Protein AF-A0A7R9EJQ4-F1 (afdb_monomer_lite)

InterPro domains:
  IPR051341 Zyg-11-related ubiquitin ligase adapter protein [PTHR12904] (2-70)
  IPR055142 Protein zer-1 homolog-like, C-terminal domain [PF22964] (2-89)

Secondary structure (DSSP, 8-state):
-HHHHTPPPPSS-----S-SGGGHHHHT-TT-HHHHHHHHHHHHHHHHH-HHHHHHHHHHTTHHHHHHHHHH-TTS-HHHHHHHHHHHHHHHHHHHHT--

pLDDT: mean 89.01, std 12.28, range [48.0, 98.25]

Foldseek 3Di:
DVVLVPDDQDPDDPDDDPALVVLLVQLVPPPCLVSLSNSLSVLLNCCVVCVPPRLVRCVVVVVLVSLVVLLPDPVHDPSSNVSSVVSNVSSVVVVVVVVD

Sequence (100 aa):
GEAVLSWQTPEGEMVAYRSFHPFFPLLTCHGAFQVQLWAVWAIQHVCTKNVKRYCPMLLKEQGNILLEKLYTDQEVDSNVRTICGGILRVLSAERVDLTL

Radius of gyration: 13.02 Å; chains: 1; bounding box: 40×23×34 Å

Structure (mmCIF, N/CA/C/O backbone):
data_AF-A0A7R9EJQ4-F1
#
_entry.id   AF-A0A7R9EJQ4-F1
#
loop_
_atom_site.group_PDB
_atom_site.id
_atom_site.type_symbol
_atom_site.label_atom_id
_atom_site.label_alt_id
_atom_site.label_comp_id
_atom_site.label_asym_id
_atom_site.label_entity_id
_atom_site.label_seq_id
_atom_site.pdbx_PDB_ins_code
_atom_site.Cartn_x
_atom_site.Cartn_y
_atom_site.Cartn_z
_atom_site.occupancy
_atom_site.B_iso_or_equiv
_atom_site.auth_seq_id
_atom_site.auth_comp_id
_atom_site.auth_asym_id
_atom_site.auth_atom_id
_atom_site.pdbx_PDB_model_num
ATOM 1 N N . GLY A 1 1 ? -17.047 -4.308 4.834 1.00 64.12 1 GLY A N 1
ATOM 2 C CA . GLY A 1 1 ? -15.714 -4.777 4.413 1.00 64.12 1 GLY A CA 1
ATOM 3 C C . GLY A 1 1 ? -15.776 -6.117 3.707 1.00 64.12 1 GLY A C 1
ATOM 4 O O . GLY A 1 1 ? -15.037 -6.296 2.753 1.00 64.12 1 GLY A O 1
ATOM 5 N N . GLU A 1 2 ? -16.667 -7.021 4.130 1.00 75.25 2 GLU A N 1
ATOM 6 C CA . GLU A 1 2 ? -16.765 -8.401 3.618 1.00 75.25 2 GLU A CA 1
ATOM 7 C C . GLU A 1 2 ? -16.744 -8.520 2.091 1.00 75.25 2 GLU A C 1
ATOM 9 O O . GLU A 1 2 ? -15.986 -9.325 1.562 1.00 75.25 2 GLU A O 1
ATOM 14 N N . ALA A 1 3 ? -17.476 -7.659 1.375 1.00 79.62 3 ALA A N 1
ATOM 15 C CA . ALA A 1 3 ? -17.458 -7.650 -0.088 1.00 79.62 3 ALA A CA 1
ATOM 16 C C . ALA A 1 3 ? -16.036 -7.495 -0.661 1.00 79.62 3 ALA A C 1
ATOM 18 O O . ALA A 1 3 ? -15.639 -8.294 -1.501 1.00 79.62 3 ALA A O 1
ATOM 19 N N . VAL A 1 4 ? -15.244 -6.541 -0.159 1.00 71.00 4 VAL A N 1
ATOM 20 C CA . VAL A 1 4 ? -13.861 -6.303 -0.617 1.00 71.00 4 VAL A CA 1
ATOM 21 C C . VAL A 1 4 ? -12.963 -7.504 -0.317 1.00 71.00 4 VAL A C 1
ATOM 23 O O . VAL A 1 4 ? -12.143 -7.883 -1.146 1.00 71.00 4 VAL A O 1
ATOM 26 N N . LEU A 1 5 ? -13.145 -8.142 0.843 1.00 75.94 5 LEU A N 1
ATOM 27 C CA . LEU A 1 5 ? -12.376 -9.334 1.221 1.00 75.94 5 LEU A CA 1
ATOM 28 C C . LEU A 1 5 ? -12.706 -10.554 0.347 1.00 75.94 5 LEU A C 1
ATOM 30 O O . LEU A 1 5 ? -11.874 -11.444 0.207 1.00 75.94 5 LEU A O 1
ATOM 34 N N . SER A 1 6 ? -13.900 -10.591 -0.248 1.00 79.25 6 SER A N 1
ATOM 35 C CA . SER A 1 6 ? -14.352 -11.677 -1.128 1.00 79.25 6 SER A CA 1
ATOM 36 C C . SER A 1 6 ? -13.969 -11.503 -2.604 1.00 79.25 6 SER A C 1
ATOM 38 O O . SER A 1 6 ? -14.244 -12.388 -3.416 1.00 79.25 6 SER A O 1
ATOM 40 N N . TRP A 1 7 ? -13.361 -10.374 -2.986 1.00 79.19 7 TRP A N 1
ATOM 41 C CA . TRP A 1 7 ? -13.038 -10.100 -4.385 1.00 79.19 7 TRP A CA 1
ATOM 42 C C . TRP A 1 7 ? -11.920 -11.004 -4.903 1.00 79.19 7 TRP A C 1
ATOM 44 O O . TRP A 1 7 ? -10.809 -11.022 -4.371 1.00 79.19 7 TRP A O 1
ATOM 54 N N . GLN A 1 8 ? -12.204 -11.720 -5.992 1.00 75.19 8 GLN A N 1
ATOM 55 C CA . GLN A 1 8 ? -11.182 -12.438 -6.744 1.00 75.19 8 GLN A CA 1
ATOM 56 C C . GLN A 1 8 ? -10.374 -11.476 -7.611 1.00 75.19 8 GLN A C 1
ATOM 58 O O . GLN A 1 8 ? -10.895 -10.492 -8.133 1.00 75.19 8 GLN A O 1
ATOM 63 N N . THR A 1 9 ? -9.092 -11.783 -7.785 1.00 67.38 9 THR A N 1
ATOM 64 C CA . THR A 1 9 ? -8.195 -11.025 -8.656 1.00 67.38 9 THR A CA 1
ATOM 65 C C . THR A 1 9 ? -8.594 -11.234 -10.122 1.00 67.38 9 THR A C 1
ATOM 67 O O . THR A 1 9 ? -8.501 -12.364 -10.600 1.00 67.38 9 THR A O 1
ATOM 70 N N . PRO A 1 10 ? -8.980 -10.184 -10.869 1.00 68.19 10 PRO A N 1
ATOM 71 C CA . PRO A 1 10 ? -9.298 -10.322 -12.287 1.00 68.19 10 PRO A CA 1
ATOM 72 C C . PRO A 1 10 ? -8.083 -10.772 -13.117 1.00 68.19 10 PRO A C 1
ATOM 74 O O . PRO A 1 10 ? -6.923 -10.490 -12.782 1.00 68.19 10 PRO A O 1
ATOM 77 N N . GLU A 1 11 ? -8.344 -11.490 -14.213 1.00 65.06 11 GLU A N 1
ATOM 78 C CA . GLU A 1 11 ? -7.300 -12.033 -15.094 1.00 65.06 11 GLU A CA 1
ATOM 79 C C . GLU A 1 11 ? -6.612 -10.946 -15.939 1.00 65.06 11 GLU A C 1
ATOM 81 O O . GLU A 1 11 ? -5.391 -10.991 -16.089 1.00 65.06 11 GLU A O 1
ATOM 86 N N . GLY A 1 12 ? -7.353 -9.934 -16.411 1.00 62.66 12 GLY A N 1
ATOM 87 C CA . GLY A 1 12 ? -6.841 -8.834 -17.245 1.00 62.66 12 GLY A CA 1
ATOM 88 C C . GLY A 1 12 ? -6.531 -7.529 -16.494 1.00 62.66 12 GLY A C 1
ATOM 89 O O . GLY A 1 12 ? -7.002 -7.306 -15.378 1.00 62.66 12 GLY A O 1
ATOM 90 N N . GLU A 1 13 ? -5.758 -6.635 -17.126 1.00 63.75 13 GLU A N 1
ATOM 91 C CA . GLU A 1 13 ? -5.521 -5.272 -16.623 1.00 63.75 13 GLU A CA 1
ATOM 92 C C . GLU A 1 13 ? -6.803 -4.442 -16.790 1.00 63.75 13 GLU A C 1
ATOM 94 O O . GLU A 1 13 ? -7.131 -3.989 -17.883 1.00 63.75 13 GLU A O 1
ATOM 99 N N . MET A 1 14 ? -7.561 -4.267 -15.705 1.00 64.62 14 MET A N 1
ATOM 100 C CA . MET A 1 14 ? -8.810 -3.492 -15.741 1.00 64.62 14 MET A CA 1
ATOM 101 C C . MET A 1 14 ? -8.585 -1.986 -15.564 1.00 64.62 14 MET A C 1
ATOM 103 O O . MET A 1 14 ? -9.461 -1.188 -15.889 1.00 64.62 14 MET A O 1
ATOM 107 N N . VAL A 1 15 ? -7.429 -1.584 -15.026 1.00 69.94 15 VAL A N 1
ATOM 108 C CA . VAL A 1 15 ? -7.101 -0.192 -14.702 1.00 69.94 15 VAL A CA 1
ATOM 109 C C . VAL A 1 15 ? -5.598 0.038 -14.834 1.00 69.94 15 VAL A C 1
ATOM 111 O O . VAL A 1 15 ? -4.806 -0.762 -14.346 1.00 69.94 15 VAL A O 1
ATOM 114 N N . ALA A 1 16 ? -5.216 1.176 -15.423 1.00 82.25 16 ALA A N 1
ATOM 115 C CA . ALA A 1 16 ? -3.834 1.637 -15.467 1.00 82.25 16 ALA A CA 1
ATOM 116 C C . ALA A 1 16 ? -3.659 2.933 -14.664 1.00 82.25 16 ALA A C 1
ATOM 118 O O . ALA A 1 16 ? -4.051 4.013 -15.118 1.00 82.25 16 ALA A O 1
ATOM 119 N N . TYR A 1 17 ? -3.044 2.852 -13.481 1.00 88.94 17 TYR A N 1
ATOM 120 C CA . TYR A 1 17 ? -2.767 4.054 -12.694 1.00 88.94 17 TYR A CA 1
ATOM 121 C C . TYR A 1 17 ? -1.628 4.876 -13.300 1.00 88.94 17 TYR A C 1
ATOM 123 O O . TYR A 1 17 ? -0.635 4.358 -13.828 1.00 88.94 17 TYR A O 1
ATOM 131 N N . ARG A 1 18 ? -1.808 6.195 -13.221 1.00 93.50 18 ARG A N 1
ATOM 132 C CA . ARG A 1 18 ? -0.787 7.199 -13.548 1.00 93.50 18 ARG A CA 1
ATOM 133 C C . ARG A 1 18 ? -0.190 7.845 -12.297 1.00 93.50 18 ARG A C 1
ATOM 135 O O . ARG A 1 18 ? 0.842 8.491 -12.407 1.00 93.50 18 ARG A O 1
ATOM 142 N N . SER A 1 19 ? -0.858 7.689 -11.154 1.00 95.88 19 SER A N 1
ATOM 143 C CA . SER A 1 19 ? -0.432 8.177 -9.846 1.00 95.88 19 SER A CA 1
ATOM 144 C C . SER A 1 19 ? -1.232 7.482 -8.738 1.00 95.88 19 SER A C 1
ATOM 146 O O . SER A 1 19 ? -2.391 7.118 -8.959 1.00 95.88 19 SER A O 1
ATOM 148 N N . PHE A 1 20 ? -0.634 7.336 -7.556 1.00 97.56 20 PHE A N 1
ATOM 149 C CA . PHE A 1 20 ? -1.274 6.877 -6.325 1.00 97.56 20 PHE A CA 1
ATOM 150 C C . PHE A 1 20 ? -1.773 8.015 -5.431 1.00 97.56 20 PHE A C 1
ATOM 152 O O . PHE A 1 20 ? -2.537 7.740 -4.508 1.00 97.56 20 PHE A O 1
ATOM 159 N N . HIS A 1 21 ? -1.444 9.280 -5.719 1.00 96.81 21 HIS A N 1
ATOM 160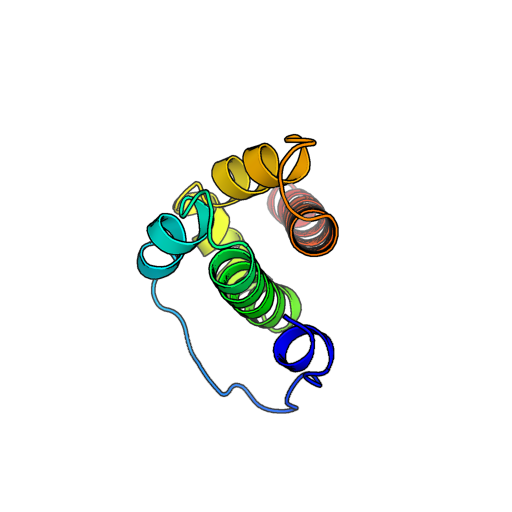 C CA . HIS A 1 21 ? -1.929 10.430 -4.942 1.00 96.81 21 HIS A CA 1
ATOM 161 C C . HIS A 1 21 ? -3.444 10.417 -4.648 1.00 96.81 21 HIS A C 1
ATOM 163 O O . HIS A 1 21 ? -3.806 10.736 -3.514 1.00 96.81 21 HIS A O 1
ATOM 169 N N . PRO A 1 22 ? -4.344 10.004 -5.570 1.00 96.00 22 PRO A N 1
ATOM 170 C CA . PRO A 1 22 ? -5.776 9.916 -5.264 1.00 96.00 22 PRO A CA 1
ATOM 171 C C . PRO A 1 22 ? -6.133 8.924 -4.145 1.00 96.00 22 PRO A C 1
ATOM 173 O O . PRO A 1 22 ? -7.172 9.075 -3.508 1.00 96.00 22 PRO A O 1
ATOM 176 N N . PHE A 1 23 ? -5.289 7.921 -3.882 1.00 96.50 23 PHE A N 1
ATOM 177 C CA . PHE A 1 23 ? -5.501 6.944 -2.814 1.00 96.50 23 PHE A CA 1
ATOM 178 C C . PHE A 1 23 ? -5.026 7.441 -1.448 1.00 96.50 23 PHE A C 1
ATOM 180 O O . PHE A 1 23 ? -5.529 6.971 -0.433 1.00 96.50 23 PHE A O 1
ATOM 187 N N . PHE A 1 24 ? -4.084 8.384 -1.379 1.00 96.81 24 PHE A N 1
ATOM 188 C CA . PHE A 1 24 ? -3.486 8.784 -0.101 1.00 96.81 24 PHE A CA 1
ATOM 189 C C . PHE A 1 24 ? -4.498 9.374 0.894 1.00 96.81 24 PHE A C 1
ATOM 191 O O . PHE A 1 24 ? -4.481 8.934 2.044 1.00 96.81 24 PHE A O 1
ATOM 198 N N . PRO A 1 25 ? -5.445 10.248 0.491 1.00 96.69 25 PRO A N 1
ATOM 199 C CA . PRO A 1 25 ? -6.509 10.694 1.392 1.00 96.69 25 PRO A CA 1
ATOM 200 C C . PRO A 1 25 ? -7.396 9.548 1.903 1.00 96.69 25 PRO A C 1
ATOM 202 O O . PRO A 1 25 ? -7.906 9.613 3.019 1.00 96.69 25 PRO A O 1
ATOM 205 N N . LEU A 1 26 ? -7.568 8.487 1.105 1.00 96.88 26 LEU A N 1
ATOM 206 C CA . LEU A 1 26 ? -8.361 7.309 1.472 1.00 96.88 26 LEU A CA 1
ATOM 207 C C . LEU A 1 26 ? -7.636 6.445 2.511 1.00 96.88 26 LEU A C 1
ATOM 209 O O . LEU A 1 26 ? -8.275 5.891 3.401 1.00 96.88 26 LEU A O 1
ATOM 213 N N . LEU A 1 27 ? -6.303 6.372 2.433 1.00 96.06 27 LEU A N 1
ATOM 214 C CA . LEU A 1 27 ? -5.461 5.693 3.423 1.00 96.06 27 LEU A CA 1
ATOM 215 C C . LEU A 1 27 ? -5.491 6.402 4.784 1.00 96.06 27 LEU A C 1
ATOM 217 O O . LEU A 1 27 ? -5.459 5.742 5.818 1.00 96.06 27 LEU A O 1
ATOM 221 N N . THR A 1 28 ? -5.603 7.730 4.800 1.00 91.25 28 THR A N 1
ATOM 222 C CA . THR A 1 28 ? -5.634 8.543 6.029 1.00 91.25 28 THR A CA 1
ATOM 223 C C . THR A 1 28 ? -7.051 8.862 6.515 1.00 91.25 28 THR A C 1
ATOM 225 O O . THR A 1 28 ? -7.235 9.738 7.357 1.00 91.25 28 THR A O 1
ATOM 228 N N . CYS A 1 29 ? -8.082 8.198 5.984 1.00 90.62 29 CYS A N 1
ATOM 229 C CA . CYS A 1 29 ? -9.463 8.395 6.422 1.00 90.62 29 CYS A CA 1
ATOM 230 C C . CYS A 1 29 ? -9.733 7.619 7.724 1.00 90.62 29 CYS A C 1
ATOM 232 O O . CYS A 1 29 ? -10.318 6.533 7.731 1.00 90.62 29 CYS A O 1
ATOM 234 N N . HIS A 1 30 ? -9.259 8.178 8.839 1.00 78.75 30 HIS A N 1
ATOM 235 C C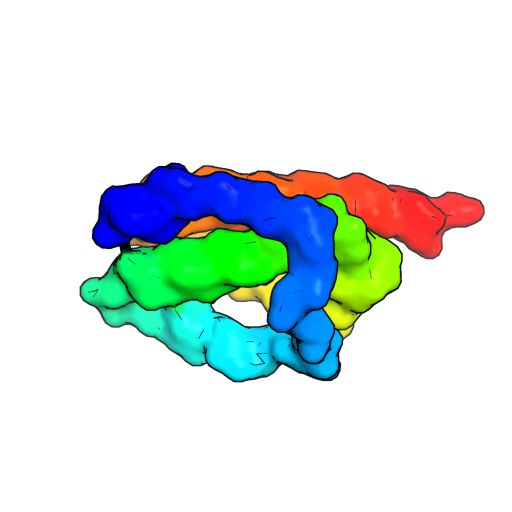A . HIS A 1 30 ? -9.450 7.613 10.172 1.00 78.75 30 HIS A CA 1
ATOM 236 C C . HIS A 1 30 ? -10.951 7.556 10.515 1.00 78.75 30 HIS A C 1
ATOM 238 O O . HIS A 1 30 ? -11.669 8.541 10.353 1.00 78.75 30 HIS A O 1
ATOM 244 N N . GLY A 1 31 ? -11.435 6.390 10.954 1.00 82.50 31 GLY A N 1
ATOM 245 C CA . GLY A 1 31 ? -12.852 6.148 11.268 1.00 82.50 31 GLY A CA 1
ATOM 246 C C . GLY A 1 31 ? -13.667 5.457 10.165 1.00 82.50 31 GLY A C 1
ATOM 247 O O . GLY A 1 31 ? -14.785 5.024 10.430 1.00 82.50 31 GLY A O 1
ATOM 248 N N . ALA A 1 32 ? -13.111 5.280 8.960 1.00 91.69 32 ALA A N 1
ATOM 249 C CA . ALA A 1 32 ? -13.759 4.559 7.861 1.00 91.69 32 ALA A CA 1
ATOM 250 C C . ALA A 1 32 ? -12.845 3.456 7.300 1.00 91.69 32 ALA A C 1
ATOM 252 O O . ALA A 1 32 ? -12.377 3.521 6.161 1.00 91.69 32 ALA A O 1
ATOM 253 N N . PHE A 1 33 ? -12.596 2.408 8.093 1.00 93.31 33 PHE A N 1
ATOM 254 C CA . PHE A 1 33 ? -11.657 1.340 7.722 1.00 93.31 33 PHE A CA 1
ATOM 255 C C . PHE A 1 33 ? -12.014 0.642 6.402 1.00 93.31 33 PHE A C 1
ATOM 257 O O . PHE A 1 33 ? -11.141 0.132 5.711 1.00 93.31 33 PHE A O 1
ATOM 264 N N . GLN A 1 34 ? -13.290 0.629 6.010 1.00 95.44 34 GLN A N 1
ATOM 265 C CA . GLN A 1 34 ? -13.741 0.043 4.750 1.00 95.44 34 GLN A CA 1
ATOM 266 C C . GLN A 1 34 ? -13.189 0.811 3.538 1.00 95.44 34 GLN A C 1
ATOM 268 O O . GLN A 1 34 ? -12.904 0.197 2.510 1.00 95.44 34 GLN A O 1
ATOM 273 N N . VAL A 1 35 ? -13.008 2.130 3.664 1.00 95.94 35 VAL A N 1
ATOM 274 C CA . VAL A 1 35 ? -12.399 2.986 2.633 1.00 95.94 35 VAL A CA 1
ATOM 275 C C . VAL A 1 35 ? -10.902 2.705 2.534 1.00 95.94 35 VAL A C 1
ATOM 277 O O . VAL A 1 35 ? -10.384 2.512 1.434 1.00 95.94 35 VAL A O 1
ATOM 280 N N . GLN A 1 36 ? -10.226 2.596 3.680 1.00 96.88 36 GLN A N 1
ATOM 281 C CA . GLN A 1 36 ? -8.819 2.196 3.735 1.00 96.88 36 GLN A CA 1
ATOM 282 C C . GLN A 1 36 ? -8.626 0.808 3.117 1.00 96.88 36 GLN A C 1
ATOM 284 O O . GLN A 1 36 ? -7.744 0.632 2.283 1.00 96.88 36 GLN A O 1
ATOM 289 N N . LEU A 1 37 ? -9.492 -0.151 3.466 1.00 96.25 37 LEU A N 1
ATOM 290 C CA . LEU A 1 37 ? -9.468 -1.522 2.962 1.00 96.25 37 LEU A CA 1
ATOM 291 C C . LEU A 1 37 ? -9.608 -1.572 1.440 1.00 96.25 37 LEU A C 1
ATOM 293 O O . LEU A 1 37 ? -8.838 -2.259 0.774 1.00 96.25 37 LEU A O 1
ATOM 297 N N . TRP A 1 38 ? -10.550 -0.807 0.884 1.00 95.56 38 TRP A N 1
ATOM 298 C CA . TRP A 1 38 ? -10.704 -0.673 -0.562 1.00 95.56 38 TRP A CA 1
ATOM 299 C C . TRP A 1 38 ? -9.440 -0.103 -1.222 1.00 95.56 38 TRP A C 1
ATOM 301 O O . TRP A 1 38 ? -8.960 -0.649 -2.216 1.00 95.56 38 TRP A O 1
ATOM 311 N N . ALA A 1 39 ? -8.866 0.955 -0.643 1.00 97.19 39 ALA A N 1
ATOM 312 C CA . ALA A 1 39 ? -7.672 1.599 -1.180 1.00 97.19 39 ALA A CA 1
ATOM 313 C C . ALA A 1 39 ? -6.455 0.660 -1.171 1.00 97.19 39 ALA A C 1
ATOM 315 O O . ALA A 1 39 ? -5.788 0.515 -2.196 1.00 97.19 39 ALA A O 1
ATOM 316 N N . VAL A 1 40 ? -6.179 -0.022 -0.053 1.00 97.31 40 VAL A N 1
ATOM 317 C CA . VAL A 1 40 ? -5.039 -0.951 0.029 1.00 97.31 40 VAL A CA 1
ATOM 318 C C . VAL A 1 40 ? -5.236 -2.178 -0.858 1.00 97.31 40 VAL A C 1
ATOM 320 O O . VAL A 1 40 ? -4.267 -2.652 -1.443 1.00 97.31 40 VAL A O 1
ATOM 323 N N . TRP A 1 41 ? -6.471 -2.657 -1.039 1.00 95.19 41 TRP A N 1
ATOM 324 C CA . TRP A 1 41 ? -6.759 -3.752 -1.967 1.00 95.19 41 TRP A CA 1
ATOM 325 C C . TRP A 1 41 ? -6.449 -3.354 -3.418 1.00 95.19 41 TRP A C 1
ATOM 327 O O . TRP A 1 41 ? -5.758 -4.082 -4.131 1.00 95.19 41 TRP A O 1
ATOM 337 N N . ALA A 1 42 ? -6.876 -2.159 -3.838 1.00 94.69 42 ALA A N 1
ATOM 338 C CA . ALA A 1 42 ? -6.593 -1.633 -5.173 1.00 94.69 42 ALA A CA 1
ATOM 339 C C . ALA A 1 42 ? -5.083 -1.449 -5.421 1.00 94.69 42 ALA A C 1
ATOM 341 O O . ALA A 1 42 ? -4.574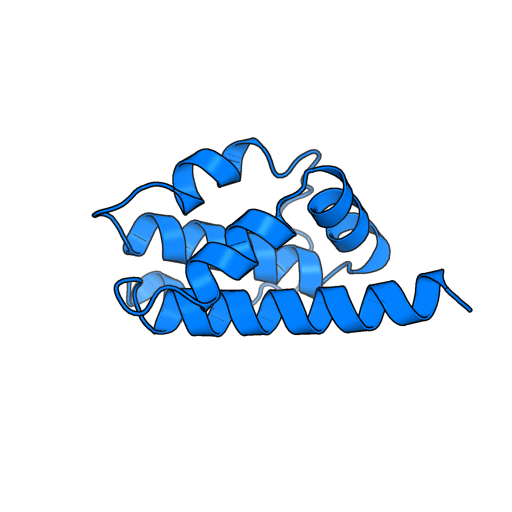 -1.834 -6.476 1.00 94.69 42 ALA A O 1
ATOM 342 N N . ILE A 1 43 ? -4.352 -0.923 -4.430 1.00 96.31 43 ILE A N 1
ATOM 343 C CA . ILE A 1 43 ? -2.890 -0.781 -4.488 1.00 96.31 43 ILE A CA 1
ATOM 344 C C . ILE A 1 43 ? -2.214 -2.156 -4.584 1.00 96.31 43 ILE A C 1
ATOM 346 O O . ILE A 1 43 ? -1.355 -2.363 -5.442 1.00 96.31 43 ILE A O 1
ATOM 350 N N . GLN A 1 44 ? -2.614 -3.121 -3.750 1.00 95.81 44 GLN A N 1
ATOM 351 C CA . GLN A 1 44 ? -2.064 -4.478 -3.781 1.00 95.81 44 GLN A CA 1
ATOM 352 C C . GLN A 1 44 ? -2.270 -5.145 -5.142 1.00 95.81 44 GLN A C 1
ATOM 354 O O . GLN A 1 44 ? -1.340 -5.764 -5.667 1.00 95.81 44 GLN A O 1
ATOM 359 N N . HIS A 1 45 ? -3.461 -5.005 -5.724 1.00 92.44 45 HIS A N 1
ATOM 360 C CA . HIS A 1 45 ? -3.787 -5.599 -7.013 1.00 92.44 45 HIS A CA 1
ATOM 361 C C . HIS A 1 45 ? -2.798 -5.161 -8.102 1.00 92.44 45 HIS A C 1
ATOM 363 O O . HIS A 1 45 ? -2.181 -6.001 -8.758 1.00 92.44 45 HIS A O 1
ATOM 369 N N . VAL A 1 46 ? -2.579 -3.853 -8.258 1.00 92.75 46 VAL A N 1
ATOM 370 C CA . VAL A 1 46 ? -1.687 -3.347 -9.311 1.00 92.75 46 VAL A CA 1
ATOM 371 C C . VAL A 1 46 ? -0.213 -3.630 -9.010 1.00 92.75 46 VAL A C 1
ATOM 373 O O . VAL A 1 46 ? 0.522 -4.035 -9.910 1.00 92.75 46 VAL A O 1
ATOM 376 N N . CYS A 1 47 ? 0.220 -3.500 -7.750 1.00 94.12 47 CYS A N 1
ATOM 377 C CA . CYS A 1 47 ? 1.609 -3.747 -7.359 1.00 94.12 47 CYS A CA 1
ATOM 378 C C . CYS A 1 47 ? 2.012 -5.216 -7.510 1.00 94.12 47 CYS A C 1
ATOM 380 O O . CYS A 1 47 ? 3.165 -5.483 -7.814 1.00 94.12 47 CYS A O 1
ATOM 382 N N . THR A 1 48 ? 1.087 -6.166 -7.342 1.00 92.12 48 THR A N 1
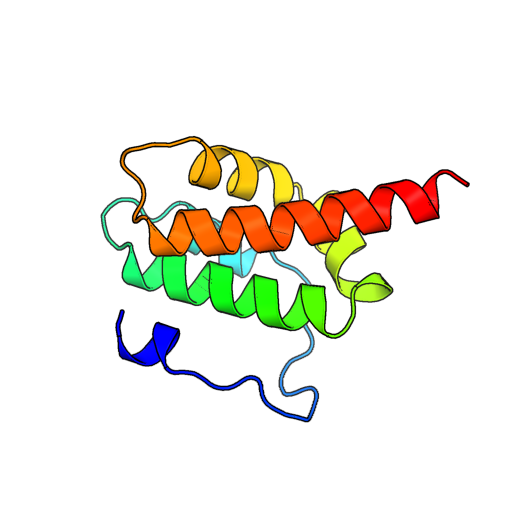ATOM 383 C CA . THR A 1 48 ? 1.374 -7.598 -7.551 1.00 92.12 48 THR A CA 1
ATOM 384 C C . THR A 1 48 ? 1.284 -8.014 -9.020 1.00 92.12 48 THR A C 1
ATOM 386 O O . THR A 1 48 ? 2.007 -8.913 -9.440 1.00 92.12 48 THR A O 1
ATOM 389 N N . LYS A 1 49 ? 0.438 -7.357 -9.824 1.00 90.25 49 LYS A N 1
ATOM 390 C CA . LYS A 1 49 ? 0.279 -7.662 -11.257 1.00 90.25 49 LYS A CA 1
ATOM 391 C C . LYS A 1 49 ? 1.387 -7.086 -12.138 1.00 90.25 49 LYS A C 1
ATOM 393 O O . LYS A 1 49 ? 1.785 -7.736 -13.098 1.00 90.25 49 LYS A O 1
ATOM 398 N N . ASN A 1 50 ? 1.874 -5.878 -11.851 1.00 91.06 50 ASN A N 1
ATOM 399 C CA . ASN A 1 50 ? 2.938 -5.240 -12.632 1.00 91.06 50 ASN A CA 1
ATOM 400 C C . ASN A 1 50 ? 3.899 -4.472 -11.715 1.00 91.06 50 ASN A C 1
ATOM 402 O O . ASN A 1 50 ? 3.898 -3.238 -11.650 1.00 91.06 50 ASN A O 1
ATOM 406 N N . VAL A 1 51 ? 4.719 -5.250 -11.005 1.00 92.69 51 VAL A N 1
ATOM 407 C CA . VAL A 1 51 ? 5.697 -4.780 -10.014 1.00 92.69 51 VAL A CA 1
ATOM 408 C C . VAL A 1 51 ? 6.576 -3.665 -10.596 1.00 92.69 51 VAL A C 1
ATOM 410 O O . VAL A 1 51 ? 6.581 -2.551 -10.073 1.00 92.69 51 VAL A O 1
ATOM 413 N N . LYS A 1 52 ? 7.205 -3.913 -11.753 1.00 92.06 52 LYS A N 1
ATOM 414 C CA . LYS A 1 52 ? 8.143 -2.987 -12.417 1.00 92.06 52 LYS A CA 1
ATOM 415 C C . LYS A 1 52 ? 7.554 -1.611 -12.725 1.00 92.06 52 LYS A C 1
ATOM 417 O O . LYS A 1 52 ? 8.281 -0.624 -12.783 1.00 92.06 52 LYS A O 1
ATOM 422 N N . ARG A 1 53 ? 6.240 -1.524 -12.958 1.00 92.31 53 ARG A N 1
ATOM 423 C CA . ARG A 1 53 ? 5.565 -0.247 -13.219 1.00 92.31 53 ARG A CA 1
ATOM 424 C C . ARG A 1 53 ? 5.124 0.435 -11.932 1.00 92.31 53 ARG A C 1
ATOM 426 O O . ARG A 1 53 ? 5.365 1.628 -11.750 1.00 92.31 53 ARG A O 1
ATOM 433 N N . TYR A 1 54 ? 4.412 -0.293 -11.078 1.00 95.06 54 TYR A N 1
ATOM 434 C CA . TYR A 1 54 ? 3.658 0.322 -9.989 1.00 95.06 54 TYR A CA 1
ATOM 435 C C . TYR A 1 54 ? 4.468 0.453 -8.701 1.00 95.06 54 TYR A C 1
ATOM 437 O O . TYR A 1 54 ? 4.292 1.439 -7.989 1.00 95.06 54 TYR A O 1
ATOM 445 N N . CYS A 1 55 ? 5.392 -0.464 -8.410 1.00 95.75 55 CYS A N 1
ATOM 446 C CA . CYS A 1 55 ? 6.222 -0.369 -7.210 1.00 95.75 55 CYS A CA 1
ATOM 447 C C . CYS A 1 55 ? 7.140 0.867 -7.238 1.00 95.75 55 CYS A C 1
ATOM 449 O O . CYS A 1 55 ? 7.072 1.648 -6.286 1.00 95.75 55 CYS A O 1
ATOM 451 N N . PRO A 1 56 ? 7.895 1.161 -8.318 1.00 95.31 56 PRO A N 1
ATOM 452 C CA . PRO A 1 56 ? 8.684 2.393 -8.388 1.00 95.31 56 PRO A CA 1
ATOM 453 C C . PRO A 1 56 ? 7.834 3.665 -8.285 1.00 95.31 56 PRO A C 1
ATOM 455 O O . PRO A 1 56 ? 8.241 4.623 -7.630 1.00 95.31 56 PRO A O 1
ATOM 458 N N . MET A 1 57 ? 6.635 3.674 -8.883 1.00 96.00 57 MET A N 1
ATOM 459 C CA . MET A 1 57 ? 5.697 4.798 -8.780 1.00 96.00 57 MET A CA 1
ATOM 460 C C . MET A 1 57 ? 5.248 5.019 -7.332 1.00 96.00 57 MET A C 1
ATOM 462 O O . MET A 1 57 ? 5.329 6.138 -6.833 1.00 96.00 57 MET A O 1
ATOM 466 N N . LEU A 1 58 ? 4.837 3.953 -6.639 1.00 97.19 58 LEU A N 1
ATOM 467 C CA . LEU A 1 58 ? 4.402 4.024 -5.245 1.00 97.19 58 LEU A CA 1
ATOM 468 C C . LEU A 1 58 ? 5.527 4.499 -4.316 1.00 97.19 58 LEU A C 1
ATOM 470 O O . LEU A 1 58 ? 5.280 5.295 -3.412 1.00 97.19 58 LEU A O 1
ATOM 474 N N . LEU A 1 59 ? 6.764 4.047 -4.556 1.00 96.06 59 LEU A N 1
ATOM 475 C CA . LEU A 1 59 ? 7.946 4.490 -3.813 1.00 96.06 59 LEU A CA 1
ATOM 476 C C . LEU A 1 59 ? 8.270 5.965 -4.066 1.00 96.06 59 LEU A C 1
ATOM 478 O O . LEU A 1 59 ? 8.487 6.715 -3.117 1.00 96.06 59 LEU A O 1
ATOM 482 N N . LYS A 1 60 ? 8.280 6.391 -5.334 1.00 96.00 60 LYS A N 1
ATOM 483 C CA . LYS A 1 60 ? 8.561 7.781 -5.724 1.00 96.00 60 LYS A CA 1
ATOM 484 C C . LYS A 1 60 ? 7.567 8.760 -5.101 1.00 96.00 60 LYS A C 1
ATOM 486 O O . LYS A 1 60 ? 7.945 9.862 -4.720 1.00 96.00 60 LYS A O 1
ATOM 491 N N . GLU A 1 61 ? 6.308 8.353 -4.989 1.00 97.12 61 GLU A N 1
ATOM 492 C CA . GLU A 1 61 ? 5.242 9.153 -4.381 1.00 97.12 61 GLU A CA 1
ATOM 493 C C . GLU A 1 61 ? 5.154 8.989 -2.853 1.00 97.12 61 GLU A C 1
ATOM 495 O O . GLU A 1 61 ? 4.213 9.479 -2.238 1.00 97.12 61 GLU A O 1
ATOM 500 N N . GLN A 1 62 ? 6.135 8.330 -2.223 1.00 96.62 62 GLN A N 1
ATOM 501 C CA . GLN A 1 62 ? 6.222 8.125 -0.770 1.00 96.62 62 GLN A CA 1
ATOM 502 C C . GLN A 1 62 ? 5.053 7.325 -0.166 1.00 96.62 62 GLN A C 1
ATOM 504 O O . GLN A 1 62 ? 4.825 7.352 1.046 1.00 96.62 62 GLN A O 1
ATOM 509 N N . GLY A 1 63 ? 4.337 6.549 -0.982 1.00 97.12 63 GLY A N 1
ATOM 510 C CA . GLY A 1 63 ? 3.219 5.728 -0.522 1.00 97.12 63 GLY A CA 1
ATOM 511 C C . GLY A 1 63 ? 3.643 4.632 0.460 1.00 97.12 63 GLY A C 1
ATOM 512 O O . GLY A 1 63 ? 2.868 4.278 1.346 1.00 97.12 63 GLY A O 1
ATOM 513 N N . ASN A 1 64 ? 4.889 4.145 0.386 1.00 96.81 64 ASN A N 1
ATOM 514 C CA . ASN A 1 64 ? 5.410 3.173 1.355 1.00 96.81 64 ASN A CA 1
ATOM 515 C C . ASN A 1 64 ? 5.410 3.719 2.789 1.00 96.81 64 ASN A C 1
ATOM 517 O O . ASN A 1 64 ? 5.101 2.971 3.706 1.00 96.81 64 ASN A O 1
ATOM 521 N N . ILE A 1 65 ? 5.662 5.017 2.981 1.00 97.31 65 ILE A N 1
ATOM 522 C CA .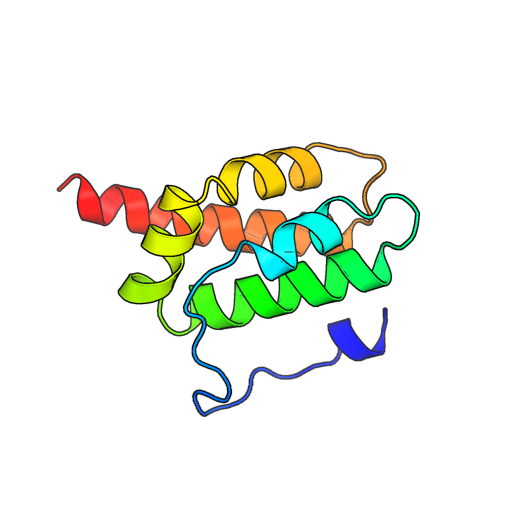 ILE A 1 65 ? 5.671 5.639 4.312 1.00 97.31 65 ILE A CA 1
ATOM 523 C C . ILE A 1 65 ? 4.261 5.618 4.920 1.00 97.31 65 ILE A C 1
ATOM 525 O O . ILE A 1 65 ? 4.092 5.372 6.113 1.00 97.31 65 ILE A O 1
ATOM 529 N N . LEU A 1 66 ? 3.228 5.856 4.105 1.00 97.50 66 LEU A N 1
ATOM 530 C CA . LEU A 1 66 ? 1.834 5.768 4.553 1.00 97.50 66 LEU A CA 1
ATOM 531 C C . LEU A 1 66 ? 1.443 4.325 4.891 1.00 97.50 66 LEU A C 1
ATOM 533 O O . LEU A 1 66 ? 0.795 4.088 5.908 1.00 97.50 66 LEU A O 1
ATOM 537 N N . LEU A 1 67 ? 1.870 3.361 4.072 1.00 98.06 67 LEU A N 1
ATOM 538 C CA . LEU A 1 67 ? 1.619 1.940 4.314 1.00 98.06 67 LEU A CA 1
ATOM 539 C C . LEU A 1 67 ? 2.331 1.431 5.575 1.00 98.06 67 LEU A C 1
ATOM 541 O O . LEU A 1 67 ? 1.732 0.670 6.329 1.00 98.06 67 LEU A O 1
ATOM 545 N N . GLU A 1 68 ? 3.569 1.866 5.827 1.00 98.25 68 GLU A N 1
ATOM 546 C CA . GLU A 1 68 ? 4.326 1.557 7.048 1.00 98.25 68 GLU A CA 1
ATOM 547 C C . GLU A 1 68 ? 3.592 2.074 8.289 1.00 98.25 68 GLU A C 1
ATOM 549 O O . GLU A 1 68 ? 3.370 1.304 9.220 1.00 98.25 68 GLU A O 1
ATOM 554 N N . LYS A 1 69 ? 3.118 3.330 8.267 1.00 97.50 69 LYS A N 1
ATOM 555 C CA . LYS A 1 69 ? 2.321 3.906 9.364 1.00 97.50 69 LYS A CA 1
ATOM 556 C C . LYS A 1 69 ? 1.073 3.075 9.658 1.00 97.50 69 LYS A C 1
ATOM 558 O O . LYS A 1 69 ? 0.868 2.685 10.803 1.00 97.50 69 LYS A O 1
ATOM 563 N N . LEU A 1 70 ? 0.283 2.763 8.625 1.00 96.50 70 LEU A N 1
ATOM 564 C CA . LEU A 1 70 ? -0.923 1.942 8.774 1.00 96.50 70 LEU A CA 1
ATOM 565 C C . LEU A 1 70 ? -0.607 0.534 9.283 1.00 96.50 70 LEU A C 1
ATOM 567 O O . LEU A 1 70 ? -1.359 -0.010 10.079 1.00 96.50 70 LEU A O 1
ATOM 571 N N . TYR A 1 71 ? 0.493 -0.065 8.826 1.00 97.81 71 TYR A N 1
ATOM 572 C CA . TYR A 1 71 ? 0.910 -1.400 9.242 1.00 97.81 71 TYR A CA 1
ATOM 573 C C . TYR A 1 71 ? 1.313 -1.463 10.722 1.00 97.81 71 TYR A C 1
ATOM 575 O O . TYR A 1 71 ? 1.012 -2.451 11.390 1.00 97.81 71 TYR A O 1
ATOM 583 N N . THR A 1 72 ? 1.983 -0.428 11.237 1.00 97.38 72 THR A N 1
ATOM 584 C CA . THR A 1 72 ? 2.474 -0.394 12.626 1.00 97.38 72 THR A CA 1
ATOM 585 C C . THR A 1 72 ? 1.439 0.069 13.650 1.00 97.38 72 THR A C 1
ATOM 587 O O . THR A 1 72 ? 1.609 -0.187 14.841 1.00 97.38 72 THR A O 1
ATOM 590 N N . ASP A 1 73 ? 0.386 0.751 13.208 1.00 96.12 73 ASP A N 1
ATOM 591 C CA . ASP A 1 73 ? -0.651 1.294 14.082 1.00 96.12 73 ASP A CA 1
ATOM 592 C C . ASP A 1 73 ? -1.638 0.198 14.524 1.00 96.12 73 ASP A C 1
ATOM 594 O O . ASP A 1 73 ? -2.392 -0.352 13.721 1.00 96.12 73 ASP A O 1
ATOM 598 N N . GLN A 1 74 ? -1.647 -0.125 15.820 1.00 94.81 74 GLN A N 1
ATOM 599 C CA . GLN A 1 74 ? -2.502 -1.180 16.371 1.00 94.81 74 GLN A CA 1
ATOM 600 C C . GLN A 1 74 ? -3.998 -0.828 16.375 1.00 94.81 74 GLN A C 1
ATOM 602 O O . GLN A 1 74 ? -4.818 -1.744 16.494 1.00 94.81 74 GLN A O 1
ATOM 607 N N . GLU A 1 75 ? -4.361 0.444 16.193 1.00 94.62 75 GLU A N 1
ATOM 608 C CA . GLU A 1 75 ? -5.754 0.897 16.120 1.00 94.62 75 GLU A CA 1
ATOM 609 C C . GLU A 1 75 ? -6.359 0.729 14.715 1.00 94.62 75 GLU A C 1
ATOM 611 O O . GLU A 1 75 ? -7.581 0.709 14.558 1.00 94.62 75 GLU A O 1
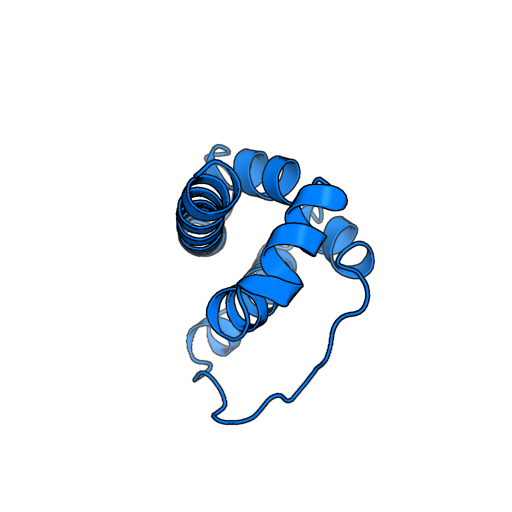ATOM 616 N N . VAL A 1 76 ? -5.527 0.552 13.681 1.00 96.00 76 VAL A N 1
ATOM 617 C CA . VAL A 1 76 ? -5.979 0.290 12.303 1.00 96.00 76 VAL A CA 1
ATOM 618 C C . VAL A 1 76 ? -6.563 -1.118 12.182 1.00 96.00 76 VAL A C 1
ATOM 620 O O . VAL A 1 76 ? -6.031 -2.063 12.756 1.00 96.00 76 VAL A O 1
ATOM 623 N N . ASP A 1 77 ? -7.624 -1.293 11.388 1.00 96.75 77 ASP A N 1
ATOM 624 C CA . ASP A 1 77 ? -8.250 -2.604 11.154 1.00 96.75 77 ASP A CA 1
ATOM 625 C C . ASP A 1 77 ? -7.230 -3.677 10.729 1.00 96.75 77 ASP A C 1
ATOM 627 O O . ASP A 1 77 ? -6.357 -3.448 9.884 1.00 96.75 77 ASP A O 1
ATOM 631 N N . SER A 1 78 ? -7.350 -4.877 11.301 1.00 96.56 78 SER A N 1
ATOM 632 C CA . SER A 1 78 ? -6.373 -5.951 11.106 1.00 96.56 78 SER A CA 1
ATOM 633 C C . SER A 1 78 ? -6.218 -6.361 9.641 1.00 96.56 78 SER A C 1
ATOM 635 O O . SER A 1 78 ? -5.095 -6.628 9.217 1.00 96.56 78 SER A O 1
ATOM 637 N N . ASN A 1 79 ? -7.291 -6.344 8.844 1.00 96.62 79 ASN A N 1
ATOM 638 C CA . ASN A 1 79 ? -7.221 -6.703 7.427 1.00 96.62 79 ASN A CA 1
ATOM 639 C C . ASN A 1 79 ? -6.471 -5.644 6.619 1.00 96.62 79 ASN A C 1
ATOM 641 O O . ASN A 1 79 ? -5.672 -5.987 5.745 1.00 96.62 79 ASN A O 1
ATOM 645 N N . VAL A 1 80 ? -6.683 -4.362 6.937 1.00 97.19 80 VAL A N 1
ATOM 646 C CA . VAL A 1 80 ? -5.931 -3.255 6.329 1.00 97.19 80 VAL A CA 1
ATOM 647 C C . VAL A 1 80 ? -4.441 -3.448 6.601 1.00 97.19 80 VAL A C 1
ATOM 649 O O . VAL A 1 80 ? -3.643 -3.440 5.662 1.00 97.19 80 VAL A O 1
ATOM 652 N N . ARG A 1 81 ? -4.063 -3.728 7.857 1.00 98.00 81 ARG A N 1
ATOM 653 C CA . ARG A 1 81 ? -2.662 -4.002 8.219 1.00 98.00 81 ARG A CA 1
ATOM 654 C C . ARG A 1 81 ? -2.095 -5.205 7.477 1.00 98.00 81 ARG A C 1
ATOM 656 O O . ARG A 1 81 ? -0.987 -5.126 6.949 1.00 98.00 81 ARG A O 1
ATOM 663 N N . THR A 1 82 ? -2.837 -6.308 7.398 1.00 98.00 82 THR A N 1
ATOM 664 C CA . THR A 1 82 ? -2.399 -7.514 6.682 1.00 98.00 82 THR A CA 1
ATOM 665 C C . THR A 1 82 ? -2.099 -7.220 5.212 1.00 98.00 82 THR A C 1
ATOM 667 O O . THR A 1 82 ? -1.057 -7.647 4.705 1.00 98.00 82 THR A O 1
ATOM 670 N N . ILE A 1 83 ? -2.958 -6.454 4.534 1.00 97.94 83 ILE A N 1
ATOM 671 C CA . ILE A 1 83 ? -2.739 -6.075 3.134 1.00 97.94 83 ILE A CA 1
ATOM 672 C C . ILE A 1 83 ? -1.543 -5.122 3.007 1.00 97.94 83 ILE A C 1
ATOM 674 O O . ILE A 1 83 ? -0.686 -5.359 2.152 1.00 97.94 83 ILE A O 1
ATOM 678 N N . CYS A 1 84 ? -1.410 -4.120 3.887 1.00 98.12 84 CYS A N 1
ATOM 679 C CA . CYS A 1 84 ? -0.233 -3.242 3.932 1.00 98.12 84 CYS A CA 1
ATOM 680 C C . CYS A 1 84 ? 1.068 -4.047 4.054 1.00 98.12 84 CYS A C 1
ATOM 682 O O . CYS A 1 84 ? 1.986 -3.853 3.260 1.00 98.12 84 CYS A O 1
ATOM 684 N N . GLY A 1 85 ? 1.132 -5.010 4.979 1.00 97.94 85 GLY A N 1
ATOM 685 C CA . GLY A 1 85 ? 2.291 -5.894 5.135 1.00 97.94 85 GLY A CA 1
ATOM 686 C C . GLY A 1 85 ? 2.553 -6.775 3.905 1.00 97.94 85 GLY A C 1
ATOM 687 O O . GLY A 1 85 ? 3.699 -7.100 3.592 1.00 97.94 85 GLY A O 1
ATOM 688 N N . GLY A 1 86 ? 1.510 -7.153 3.163 1.00 97.62 86 GLY A N 1
ATOM 689 C CA . GLY A 1 86 ? 1.639 -7.789 1.851 1.00 97.62 86 GLY A CA 1
ATOM 690 C C . GLY A 1 86 ? 2.320 -6.881 0.824 1.00 97.62 86 GLY A C 1
ATOM 691 O O . GLY A 1 86 ? 3.299 -7.292 0.207 1.00 97.62 86 GLY A O 1
ATOM 692 N N . ILE A 1 87 ? 1.841 -5.643 0.678 1.00 97.81 87 ILE A N 1
ATOM 693 C CA . ILE A 1 87 ? 2.395 -4.665 -0.272 1.00 97.81 87 ILE A CA 1
ATOM 694 C C . ILE A 1 87 ? 3.849 -4.330 0.077 1.00 97.81 87 ILE A C 1
ATOM 696 O O . ILE A 1 87 ? 4.707 -4.346 -0.802 1.00 97.81 87 ILE A O 1
ATOM 700 N N . LEU A 1 88 ? 4.149 -4.081 1.356 1.00 97.88 88 LEU A N 1
ATOM 701 C CA . LEU A 1 88 ? 5.501 -3.753 1.817 1.00 97.88 88 LEU A CA 1
ATOM 702 C C . LEU A 1 88 ? 6.505 -4.864 1.487 1.00 97.88 88 LEU A C 1
ATOM 704 O O . LEU A 1 88 ? 7.602 -4.561 1.029 1.00 97.88 88 LEU A O 1
ATOM 708 N N . ARG A 1 89 ? 6.118 -6.141 1.612 1.00 96.69 89 ARG A N 1
ATOM 709 C CA . ARG A 1 89 ? 6.973 -7.268 1.196 1.00 96.69 89 ARG A CA 1
ATOM 710 C C . ARG A 1 89 ? 7.281 -7.258 -0.302 1.00 96.69 89 ARG A C 1
ATOM 712 O O . ARG A 1 89 ? 8.423 -7.509 -0.674 1.00 96.69 89 ARG A O 1
ATOM 719 N N . VAL A 1 90 ? 6.298 -6.938 -1.148 1.00 95.38 90 VAL A N 1
ATOM 720 C CA . VAL A 1 90 ? 6.518 -6.801 -2.601 1.00 95.38 90 VAL A CA 1
ATOM 721 C C . VAL A 1 90 ? 7.480 -5.647 -2.892 1.00 95.38 90 VAL A C 1
ATOM 723 O O . VAL A 1 90 ? 8.412 -5.806 -3.674 1.00 95.38 90 VAL A O 1
ATOM 726 N N . LEU A 1 91 ? 7.309 -4.504 -2.219 1.00 94.88 91 LEU A N 1
ATOM 727 C CA . LEU A 1 91 ? 8.198 -3.348 -2.376 1.00 94.88 91 LEU A CA 1
ATOM 728 C C . LEU A 1 91 ? 9.636 -3.645 -1.936 1.00 94.88 91 LEU A C 1
ATOM 730 O O . LEU A 1 91 ? 10.577 -3.190 -2.583 1.00 94.88 91 LEU A O 1
ATOM 734 N N . SER A 1 92 ? 9.817 -4.395 -0.847 1.00 91.06 92 SER A N 1
ATOM 735 C CA . SER A 1 92 ? 11.141 -4.809 -0.383 1.00 91.06 92 SER A CA 1
ATOM 736 C C . SER A 1 92 ? 11.843 -5.719 -1.388 1.00 91.06 92 SER A C 1
ATOM 738 O O . SER A 1 92 ? 13.034 -5.532 -1.612 1.00 91.06 92 SER A O 1
ATOM 740 N N . ALA A 1 93 ? 11.122 -6.658 -2.009 1.00 87.38 93 ALA A N 1
ATOM 741 C CA . ALA A 1 93 ? 11.687 -7.540 -3.029 1.00 87.38 93 ALA A CA 1
ATOM 742 C C . ALA A 1 93 ? 12.150 -6.757 -4.274 1.00 87.38 93 ALA A C 1
ATOM 744 O O . ALA A 1 93 ? 13.277 -6.943 -4.718 1.00 87.38 93 ALA A O 1
ATOM 745 N N . GLU A 1 94 ? 11.342 -5.812 -4.767 1.00 80.62 94 GLU A N 1
ATOM 746 C CA . GLU A 1 94 ? 11.703 -4.980 -5.931 1.00 80.62 94 GLU A CA 1
ATOM 747 C C . GLU A 1 94 ? 12.910 -4.063 -5.658 1.00 80.62 94 GLU A C 1
ATOM 749 O O . GLU A 1 94 ? 13.727 -3.816 -6.541 1.00 80.62 94 GLU A O 1
ATOM 754 N N . ARG A 1 95 ? 13.057 -3.540 -4.431 1.00 70.94 95 ARG A N 1
ATOM 755 C CA . ARG A 1 95 ? 14.211 -2.691 -4.084 1.00 70.94 95 ARG A CA 1
ATOM 756 C C . ARG A 1 95 ? 15.541 -3.439 -4.168 1.00 70.94 95 ARG A C 1
ATOM 758 O O . ARG A 1 95 ? 16.535 -2.803 -4.494 1.00 70.94 95 ARG A O 1
ATOM 765 N N . VAL A 1 96 ? 15.558 -4.743 -3.881 1.00 63.00 96 VAL A N 1
ATOM 766 C CA . VAL A 1 96 ? 16.769 -5.571 -4.005 1.00 63.00 96 VAL A CA 1
ATOM 767 C C . VAL A 1 96 ? 17.198 -5.663 -5.471 1.00 63.00 96 VAL A C 1
ATOM 769 O O . VAL A 1 96 ? 18.372 -5.447 -5.765 1.00 63.00 96 VAL A O 1
ATOM 772 N N . ASP A 1 97 ? 16.246 -5.863 -6.386 1.00 59.47 97 ASP A N 1
ATOM 773 C CA . ASP A 1 97 ? 16.503 -5.979 -7.829 1.00 59.47 97 ASP A CA 1
ATOM 774 C C . ASP A 1 97 ? 17.003 -4.674 -8.477 1.00 59.47 97 ASP A C 1
ATOM 776 O O . ASP A 1 97 ? 17.683 -4.721 -9.496 1.00 59.47 97 ASP A O 1
ATOM 780 N N . LEU A 1 98 ? 16.703 -3.503 -7.900 1.00 56.53 98 LEU A N 1
ATOM 781 C CA . LEU A 1 98 ? 17.184 -2.201 -8.398 1.00 56.53 98 LEU A CA 1
ATOM 782 C C . LEU A 1 98 ? 18.579 -1.810 -7.876 1.00 56.53 98 LEU A C 1
ATOM 784 O O . LEU A 1 98 ? 19.135 -0.806 -8.322 1.00 56.53 98 LEU A O 1
ATOM 788 N N . THR A 1 99 ? 19.115 -2.547 -6.900 1.00 55.97 99 THR A N 1
ATOM 789 C CA . THR A 1 99 ? 20.428 -2.282 -6.278 1.00 55.97 99 THR A CA 1
ATOM 790 C C . THR A 1 99 ? 21.534 -3.248 -6.711 1.00 55.97 99 THR A C 1
ATOM 792 O O . THR A 1 99 ? 22.675 -3.082 -6.274 1.00 55.97 99 THR A O 1
ATOM 795 N N . LEU A 1 100 ? 21.203 -4.230 -7.553 1.00 48.00 100 LEU A N 1
ATOM 796 C CA . LEU A 1 100 ? 22.116 -5.190 -8.183 1.00 48.00 100 LEU A CA 1
ATOM 797 C C . LEU A 1 100 ? 22.342 -4.827 -9.656 1.00 48.00 100 LEU A C 1
ATOM 799 O O . LEU A 1 100 ? 23.470 -5.072 -10.137 1.00 48.00 100 LEU A O 1
#

Organism: NCBI:txid170555